Protein AF-A0A8K0I0Q0-F1 (afdb_monomer_lite)

pLDDT: mean 89.2, std 11.68, range [36.59, 98.56]

InterPro domains:
  IPR045114 Csn12 family [PTHR12732] (10-165)

Foldseek 3Di:
DDDPQDLVNLLVLLVVLLCQCLVCVVVLALPSNQVSQQLPPPPPSLLVNLSSCVVVVVSLCVQCVDPSNVLLSQQVVLSSQLNNCVNVLVLLSNLVSLLSNLVSVLVVVLVPLDCSNVSNNVSSLVNQQVSLVSNLVVCVVVVHDNCSNVVSVVSVVSVVVSVVVSVVVVVVVVVVVVVVVVD

Sequence (183 aa):
MALPLSTAEAHRRITEYLARFSDAVSSQDGSALKPLLAVSSNSPYLLSIADTLDVFQDSSRLVNQTDKYSRLGEILIPHFRCLQSFQIERFVDACIAFEKAANAFLLEFRKWETGWAMEAMHTVALEIRVLAERADGELALSGKNLEKLLGAGSFLMKVFGALASIHLVKEFQKEHHRIMASC

Secondary structure (DSSP, 8-state):
-PPPPPHHHHHHHHHHHHHHHHHHHHTT-HHHHHHHH-GGG--HHHHHHHHHHHH-TTHHHHHHHSHHHHTTHHHHHHHHHHHHHHHTT-HHHHHHHHHHHHHHHHHHHHH--SGGGHHHHHHHHHHHHHHHHHHHHHHHHTT----HHHHHHHHHHHHHHHHHHHHHHHHHHHHHHHHHH--

Structure (mmCIF, N/CA/C/O backbone):
data_AF-A0A8K0I0Q0-F1
#
_entry.id   AF-A0A8K0I0Q0-F1
#
loop_
_atom_site.group_PDB
_atom_site.id
_atom_site.type_symbol
_atom_site.label_atom_id
_atom_site.label_alt_id
_atom_site.label_comp_id
_atom_site.label_asym_id
_atom_site.label_entity_id
_atom_site.label_seq_id
_atom_site.pdbx_PDB_ins_code
_atom_site.Cartn_x
_atom_site.Cartn_y
_atom_site.Cartn_z
_atom_site.occupancy
_atom_site.B_iso_or_equiv
_atom_site.auth_seq_id
_atom_site.auth_comp_id
_atom_site.auth_asym_id
_atom_site.auth_atom_id
_atom_site.pdbx_PDB_model_num
ATOM 1 N N . MET A 1 1 ? -15.635 -22.060 13.902 1.00 36.59 1 MET A N 1
ATOM 2 C CA . MET A 1 1 ? -14.344 -21.876 14.599 1.00 36.59 1 MET A CA 1
ATOM 3 C C . MET A 1 1 ? -13.241 -21.982 13.564 1.00 36.59 1 MET A C 1
ATOM 5 O O . MET A 1 1 ? -13.047 -23.067 13.034 1.00 36.59 1 MET A O 1
ATOM 9 N N . ALA A 1 2 ? -12.591 -20.873 13.214 1.00 48.66 2 ALA A N 1
ATOM 10 C CA . ALA A 1 2 ? -11.360 -20.924 12.431 1.00 48.66 2 ALA A CA 1
ATOM 11 C C . ALA A 1 2 ? -10.223 -21.370 13.363 1.00 48.66 2 ALA A C 1
ATOM 13 O O . ALA A 1 2 ? -10.148 -20.903 14.499 1.00 48.66 2 ALA A O 1
ATOM 14 N N . LEU A 1 3 ? -9.389 -22.308 12.917 1.00 56.47 3 LEU A N 1
ATOM 15 C CA . LEU A 1 3 ? -8.186 -22.691 13.656 1.00 56.47 3 LEU A CA 1
ATOM 16 C C . LEU A 1 3 ? -7.258 -21.467 13.751 1.00 56.47 3 LEU A C 1
ATOM 18 O O . LEU A 1 3 ? -7.123 -20.758 12.750 1.00 56.47 3 LEU A O 1
ATOM 22 N N . PRO A 1 4 ? -6.629 -21.201 14.911 1.00 63.31 4 PRO A N 1
ATOM 23 C CA . PRO A 1 4 ? -5.675 -20.106 15.029 1.00 63.31 4 PRO A CA 1
ATOM 24 C C . PRO A 1 4 ? -4.551 -20.303 14.007 1.00 63.31 4 PRO A C 1
ATOM 26 O O . PRO A 1 4 ? -3.982 -21.393 13.897 1.00 63.31 4 PRO A O 1
ATOM 29 N N . LEU A 1 5 ? -4.266 -19.257 13.226 1.00 73.94 5 LEU A N 1
ATOM 30 C CA . LEU A 1 5 ? -3.175 -19.269 12.258 1.00 73.94 5 LEU A CA 1
ATOM 31 C C . LEU A 1 5 ? -1.870 -19.556 13.008 1.00 73.94 5 LEU A C 1
ATOM 33 O O . LEU A 1 5 ? -1.543 -18.863 13.971 1.00 73.94 5 LEU A O 1
ATOM 37 N N . SER A 1 6 ? -1.122 -20.577 12.593 1.00 83.12 6 SER A N 1
ATOM 38 C CA . SER A 1 6 ? 0.176 -20.838 13.210 1.00 83.12 6 SER A CA 1
ATOM 39 C C . SER A 1 6 ? 1.157 -19.723 12.843 1.00 83.12 6 SER A C 1
ATOM 41 O O . SER A 1 6 ? 1.125 -19.194 11.730 1.00 83.12 6 SER A O 1
ATOM 43 N N . THR A 1 7 ? 2.084 -19.394 13.744 1.00 82.25 7 THR A N 1
ATOM 44 C CA . THR A 1 7 ? 3.151 -18.413 13.479 1.00 82.25 7 THR A CA 1
ATOM 45 C C . THR A 1 7 ? 3.953 -18.755 12.217 1.00 82.25 7 THR A C 1
ATOM 47 O O . THR A 1 7 ? 4.380 -17.859 11.494 1.00 82.25 7 THR A O 1
ATOM 50 N N . ALA A 1 8 ? 4.127 -20.048 11.915 1.00 86.44 8 ALA A N 1
ATOM 51 C CA . ALA A 1 8 ? 4.812 -20.511 10.709 1.00 86.44 8 ALA A CA 1
ATOM 52 C C . ALA A 1 8 ? 4.020 -20.200 9.427 1.00 86.44 8 ALA A C 1
ATOM 54 O O . ALA A 1 8 ? 4.593 -19.720 8.451 1.00 86.44 8 ALA A O 1
ATOM 55 N N . GLU A 1 9 ? 2.703 -20.422 9.434 1.00 89.25 9 GLU A N 1
ATOM 56 C CA . GLU A 1 9 ? 1.838 -20.067 8.305 1.00 89.25 9 GLU A CA 1
ATOM 57 C C . GLU A 1 9 ? 1.754 -18.546 8.132 1.00 89.25 9 GLU A C 1
ATOM 59 O O . GLU A 1 9 ? 1.778 -18.045 7.008 1.00 89.25 9 GLU A O 1
ATOM 64 N N . ALA A 1 10 ? 1.738 -17.807 9.244 1.00 89.69 10 ALA A N 1
ATOM 65 C CA . ALA A 1 10 ? 1.747 -16.353 9.227 1.00 89.69 10 ALA A CA 1
ATOM 66 C C . ALA A 1 10 ? 3.025 -15.798 8.579 1.00 89.69 10 ALA A C 1
ATOM 68 O O . ALA A 1 10 ? 2.973 -15.007 7.634 1.00 89.69 10 ALA A O 1
ATOM 69 N N . HIS A 1 11 ? 4.178 -16.295 9.029 1.00 89.88 11 HIS A N 1
ATOM 70 C CA . HIS A 1 11 ? 5.471 -15.990 8.433 1.00 89.88 11 HIS A CA 1
ATOM 71 C C . HIS A 1 11 ? 5.484 -16.309 6.932 1.00 89.88 11 HIS A C 1
ATOM 73 O O . HIS A 1 11 ? 5.876 -15.466 6.127 1.00 89.88 11 HIS A O 1
ATOM 79 N N . ARG A 1 12 ? 5.014 -17.502 6.535 1.00 91.94 12 ARG A N 1
ATOM 80 C CA . ARG A 1 12 ? 4.977 -17.933 5.129 1.00 91.94 12 ARG A CA 1
ATOM 81 C C . ARG A 1 12 ? 4.187 -16.959 4.255 1.00 91.94 12 ARG A C 1
ATOM 83 O O . ARG A 1 12 ? 4.672 -16.583 3.192 1.00 91.94 12 ARG A O 1
ATOM 90 N N . ARG A 1 13 ? 3.001 -16.530 4.696 1.00 93.31 13 ARG A N 1
ATOM 91 C CA . ARG A 1 13 ? 2.136 -15.607 3.939 1.00 93.31 13 ARG A CA 1
ATOM 92 C C . ARG A 1 13 ? 2.740 -14.217 3.791 1.00 93.31 13 ARG A C 1
ATOM 94 O O . ARG A 1 13 ? 2.690 -13.655 2.700 1.00 93.31 13 ARG A O 1
ATOM 101 N N . ILE A 1 14 ? 3.331 -13.679 4.860 1.00 93.31 14 ILE A N 1
ATOM 102 C CA . ILE A 1 14 ? 4.023 -12.385 4.801 1.00 93.31 14 ILE A CA 1
ATOM 103 C C . ILE A 1 14 ? 5.203 -12.481 3.832 1.00 93.31 14 ILE A C 1
ATOM 105 O O . ILE A 1 14 ? 5.334 -11.643 2.945 1.00 93.31 14 ILE A O 1
ATOM 109 N N . THR A 1 15 ? 6.019 -13.531 3.931 1.00 92.62 15 THR A N 1
ATOM 110 C CA . THR A 1 15 ? 7.147 -13.753 3.015 1.00 92.62 15 THR A CA 1
ATOM 111 C C . THR A 1 15 ? 6.687 -13.918 1.564 1.00 92.62 15 THR A C 1
ATOM 113 O O . THR A 1 15 ? 7.322 -13.381 0.660 1.00 92.62 15 THR A O 1
ATOM 116 N N . GLU A 1 16 ? 5.560 -14.591 1.323 1.00 95.00 16 GLU A N 1
ATOM 117 C CA . GLU A 1 16 ? 4.962 -14.712 -0.010 1.00 95.00 16 GLU A CA 1
ATOM 118 C C . GLU A 1 16 ? 4.506 -13.351 -0.563 1.00 95.00 16 GLU A C 1
ATOM 120 O O . GLU A 1 16 ? 4.757 -13.048 -1.729 1.00 95.00 16 GLU A O 1
ATOM 125 N N . TYR A 1 17 ? 3.896 -12.500 0.267 1.00 96.50 17 TYR A N 1
ATOM 126 C CA . TYR A 1 17 ? 3.562 -11.126 -0.116 1.00 96.50 17 TYR A CA 1
ATOM 127 C C . TYR A 1 17 ? 4.814 -10.322 -0.489 1.00 96.50 17 TYR A C 1
ATOM 129 O O . TYR A 1 17 ? 4.846 -9.677 -1.538 1.00 96.50 17 TYR A O 1
ATOM 137 N N . LEU A 1 18 ? 5.857 -10.381 0.347 1.00 95.44 18 LEU A N 1
ATOM 138 C CA . LEU A 1 18 ? 7.121 -9.677 0.112 1.00 95.44 18 LEU A CA 1
ATOM 139 C C . LEU A 1 18 ? 7.783 -10.133 -1.194 1.00 95.44 18 LEU A C 1
ATOM 141 O O . LEU A 1 18 ? 8.253 -9.298 -1.970 1.00 95.44 18 LEU A O 1
ATOM 145 N N . ALA A 1 19 ? 7.765 -11.441 -1.462 1.00 95.25 19 ALA A N 1
ATOM 146 C CA . ALA A 1 19 ? 8.264 -12.010 -2.706 1.00 95.25 19 ALA A CA 1
ATOM 147 C C . ALA A 1 19 ? 7.492 -11.462 -3.912 1.00 95.25 19 ALA A C 1
ATOM 149 O O . ALA A 1 19 ? 8.115 -10.892 -4.800 1.00 95.25 19 ALA A O 1
ATOM 150 N N . ARG A 1 20 ? 6.151 -11.519 -3.900 1.00 96.50 20 ARG A N 1
ATOM 151 C CA . ARG A 1 20 ? 5.308 -10.996 -4.992 1.00 96.50 20 ARG A CA 1
ATOM 152 C C . ARG A 1 20 ? 5.540 -9.511 -5.251 1.00 96.50 20 ARG A C 1
ATOM 154 O O . ARG A 1 20 ? 5.666 -9.104 -6.402 1.00 96.50 20 ARG A O 1
ATOM 161 N N . PHE A 1 21 ? 5.616 -8.706 -4.192 1.00 96.88 21 PHE A N 1
ATOM 162 C CA . PHE A 1 21 ? 5.864 -7.272 -4.317 1.00 96.88 21 PHE A CA 1
ATOM 163 C C . PHE A 1 21 ? 7.229 -7.009 -4.950 1.00 96.88 21 PHE A C 1
ATOM 165 O O . PHE A 1 21 ? 7.347 -6.236 -5.900 1.00 96.88 21 PHE A O 1
ATOM 172 N N . SER A 1 22 ? 8.268 -7.676 -4.450 1.00 95.19 22 SER A N 1
ATOM 173 C CA . SER A 1 22 ? 9.607 -7.498 -4.989 1.00 95.19 22 SER A CA 1
ATOM 174 C C . SER A 1 22 ? 9.749 -8.048 -6.405 1.00 95.19 22 SER A C 1
ATOM 176 O O . SER A 1 22 ? 10.472 -7.443 -7.188 1.00 95.19 22 SER A O 1
ATOM 178 N N . ASP A 1 23 ? 9.093 -9.156 -6.743 1.00 95.81 23 ASP A N 1
ATOM 179 C CA . ASP A 1 23 ? 9.132 -9.734 -8.086 1.00 95.81 23 ASP A CA 1
ATOM 180 C C . ASP A 1 23 ? 8.448 -8.802 -9.088 1.00 95.81 23 ASP A C 1
ATOM 182 O O . ASP A 1 23 ? 9.007 -8.558 -10.154 1.00 95.81 23 ASP A O 1
ATOM 186 N N . ALA A 1 24 ? 7.313 -8.194 -8.726 1.00 96.38 24 ALA A N 1
ATOM 187 C CA . ALA A 1 24 ? 6.652 -7.182 -9.550 1.00 96.38 24 ALA A CA 1
ATOM 188 C C . ALA A 1 24 ? 7.546 -5.948 -9.778 1.00 96.38 24 ALA A C 1
ATOM 190 O O . ALA A 1 24 ? 7.642 -5.451 -10.897 1.00 96.38 24 ALA A O 1
ATOM 191 N N . VAL A 1 25 ? 8.274 -5.485 -8.753 1.00 94.31 25 VAL A N 1
ATOM 192 C CA . VAL A 1 25 ? 9.238 -4.378 -8.903 1.00 94.31 25 VAL A CA 1
ATOM 193 C C . VAL A 1 25 ? 10.431 -4.780 -9.778 1.00 94.31 25 VAL A C 1
ATOM 195 O O . VAL A 1 25 ? 10.813 -4.035 -10.676 1.00 94.31 25 VAL A O 1
ATOM 198 N N . SER A 1 26 ? 11.023 -5.956 -9.549 1.00 93.44 26 SER A N 1
ATOM 199 C CA . SER A 1 26 ? 12.186 -6.431 -10.312 1.00 93.44 26 SER A CA 1
ATOM 200 C C . SER A 1 26 ? 11.859 -6.734 -11.775 1.00 93.44 26 SER A C 1
ATOM 202 O O . SER A 1 26 ? 12.701 -6.507 -12.639 1.00 93.44 26 SER A O 1
ATOM 204 N N . SER A 1 27 ? 10.647 -7.215 -12.056 1.00 95.25 27 SER A N 1
ATOM 205 C CA . SER A 1 27 ? 10.149 -7.465 -13.416 1.00 95.25 27 SER A CA 1
ATOM 206 C C . SER A 1 27 ? 9.538 -6.233 -14.085 1.00 95.25 27 SER A C 1
ATOM 208 O O . SER A 1 27 ? 9.154 -6.314 -15.248 1.00 95.25 27 SER A O 1
ATOM 210 N N . GLN A 1 28 ? 9.477 -5.095 -13.382 1.00 95.19 28 GLN A N 1
ATOM 211 C CA . GLN A 1 28 ? 8.823 -3.872 -13.851 1.00 95.19 28 GLN A CA 1
ATOM 212 C C . GLN A 1 28 ? 7.354 -4.096 -14.257 1.00 95.19 28 GLN A C 1
ATOM 214 O O . GLN A 1 28 ? 6.843 -3.475 -15.188 1.00 95.19 28 GLN A O 1
ATOM 219 N N . ASP A 1 29 ? 6.649 -4.969 -13.538 1.00 95.94 29 ASP A N 1
ATOM 220 C CA . ASP A 1 29 ? 5.247 -5.285 -13.790 1.00 95.94 29 ASP A CA 1
ATOM 221 C C . ASP A 1 29 ? 4.329 -4.428 -12.905 1.00 95.94 29 ASP A C 1
ATOM 223 O O . ASP A 1 29 ? 3.978 -4.771 -11.770 1.00 95.94 29 ASP A O 1
ATOM 227 N N . GLY A 1 30 ? 3.919 -3.278 -13.444 1.00 94.88 30 GLY A N 1
ATOM 228 C CA . GLY A 1 30 ? 2.986 -2.375 -12.771 1.00 94.88 30 GLY A CA 1
ATOM 229 C C . GLY A 1 30 ? 1.605 -2.994 -12.536 1.00 94.88 30 GLY A C 1
ATOM 230 O O . GLY A 1 30 ? 0.943 -2.641 -11.556 1.00 94.88 30 GLY A O 1
ATOM 231 N N . SER A 1 31 ? 1.191 -3.936 -13.388 1.00 95.44 31 SER A N 1
ATOM 232 C CA . SER A 1 31 ? -0.114 -4.595 -13.307 1.00 95.44 31 SER A CA 1
ATOM 233 C C . SER A 1 31 ? -0.165 -5.603 -12.158 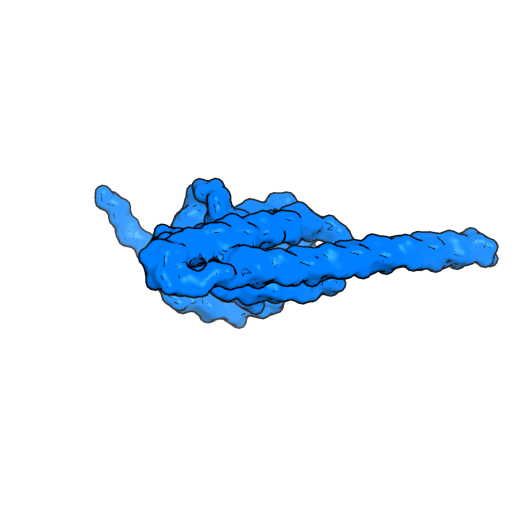1.00 95.44 31 SER A C 1
ATOM 235 O O . SER A 1 31 ? -1.158 -5.653 -11.431 1.00 95.44 31 SER A O 1
ATOM 237 N N . ALA A 1 32 ? 0.934 -6.329 -11.922 1.00 97.25 32 ALA A N 1
ATOM 238 C CA . ALA A 1 32 ? 1.095 -7.223 -10.779 1.00 97.25 32 ALA A CA 1
ATOM 239 C C . ALA A 1 32 ? 1.291 -6.458 -9.459 1.00 97.25 32 ALA A C 1
ATOM 241 O O . ALA A 1 32 ? 0.832 -6.907 -8.407 1.00 97.25 32 ALA A O 1
ATOM 242 N N . LEU A 1 33 ? 1.932 -5.284 -9.504 1.00 97.38 33 LEU A N 1
ATOM 243 C CA . LEU A 1 33 ? 2.185 -4.459 -8.320 1.00 97.38 33 LEU A CA 1
ATOM 244 C C . LEU A 1 33 ? 0.926 -3.738 -7.814 1.00 97.38 33 LEU A C 1
ATOM 246 O O . LEU A 1 33 ? 0.682 -3.663 -6.609 1.00 97.38 33 LEU A O 1
ATOM 250 N N . LYS A 1 34 ? 0.103 -3.231 -8.736 1.00 97.19 34 LYS A N 1
ATOM 251 C CA . LYS A 1 34 ?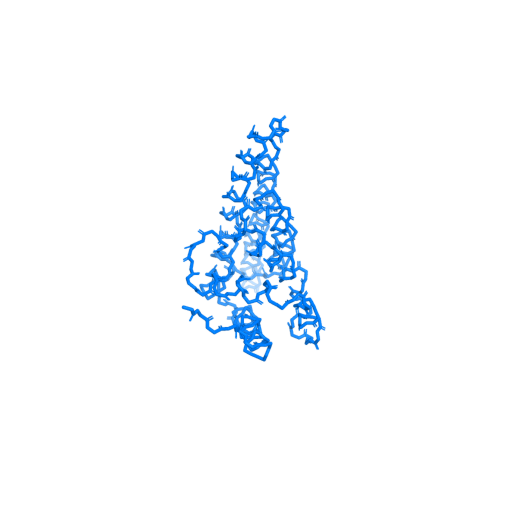 -1.153 -2.520 -8.461 1.00 97.19 34 LYS A CA 1
ATOM 252 C C . LYS A 1 34 ? -2.053 -3.190 -7.405 1.00 97.19 34 LYS A C 1
ATOM 254 O O . LYS A 1 34 ? -2.379 -2.523 -6.423 1.00 97.19 34 LYS A O 1
ATOM 259 N N . PRO A 1 35 ? -2.468 -4.465 -7.536 1.00 97.56 35 PRO A N 1
ATOM 260 C CA . PRO A 1 35 ? -3.384 -5.087 -6.581 1.00 97.56 35 PRO A CA 1
ATOM 261 C C . PRO A 1 35 ? -2.779 -5.282 -5.185 1.00 97.56 35 PRO A C 1
ATOM 263 O O . PRO A 1 35 ? -3.532 -5.454 -4.234 1.00 97.56 35 PRO A O 1
ATOM 266 N N . LEU A 1 36 ? -1.450 -5.239 -5.034 1.00 98.06 36 LEU A N 1
ATOM 267 C CA . LEU A 1 36 ? -0.781 -5.332 -3.730 1.00 98.06 36 LEU A CA 1
ATOM 268 C C . LEU A 1 36 ? -0.866 -4.011 -2.945 1.00 98.06 36 LEU A C 1
ATOM 270 O O . LEU A 1 36 ? -0.858 -4.009 -1.716 1.00 98.06 36 LEU A O 1
ATOM 274 N N . LEU A 1 37 ? -0.978 -2.884 -3.652 1.00 98.00 37 LEU A N 1
ATOM 275 C CA . LEU A 1 37 ? -1.065 -1.543 -3.067 1.00 98.00 37 LEU A CA 1
ATOM 276 C C . LEU A 1 37 ? -2.504 -1.123 -2.727 1.00 98.00 37 LEU A C 1
ATOM 278 O O . LEU A 1 37 ? -2.690 -0.156 -1.996 1.00 98.00 37 LEU A O 1
ATOM 282 N N . ALA A 1 38 ? -3.509 -1.837 -3.241 1.00 97.56 38 ALA A N 1
ATOM 283 C CA . ALA A 1 38 ? -4.917 -1.454 -3.177 1.00 97.56 38 ALA A CA 1
ATOM 284 C C . ALA A 1 38 ? -5.584 -1.797 -1.825 1.00 97.56 38 ALA A C 1
ATOM 286 O O . ALA A 1 38 ? -6.402 -2.718 -1.741 1.00 97.56 38 ALA A O 1
ATOM 287 N N . VAL A 1 39 ? -5.214 -1.078 -0.759 1.00 97.38 39 VAL A N 1
ATOM 288 C CA . VAL A 1 39 ? -5.676 -1.294 0.630 1.00 97.38 39 VAL A CA 1
ATOM 289 C C . VAL A 1 39 ? -7.202 -1.399 0.738 1.00 97.38 39 VAL A C 1
ATOM 291 O O . VAL A 1 39 ? -7.711 -2.309 1.389 1.00 97.38 39 VAL A O 1
ATOM 294 N N . SER A 1 40 ? -7.943 -0.518 0.065 1.00 96.44 40 SER A N 1
ATOM 295 C CA . SER A 1 40 ? -9.407 -0.443 0.148 1.00 96.44 40 SER A CA 1
ATOM 296 C C . SER A 1 40 ? -10.161 -1.370 -0.820 1.00 96.44 40 SER A C 1
ATOM 298 O O . SER A 1 40 ? -11.389 -1.316 -0.901 1.00 96.44 40 SER A O 1
ATOM 300 N N . SER A 1 41 ? -9.457 -2.255 -1.536 1.00 93.19 41 SER A N 1
ATOM 301 C CA . SER A 1 41 ? -10.029 -3.111 -2.592 1.00 93.19 41 SER A CA 1
ATOM 302 C C . SER A 1 41 ? -10.946 -4.244 -2.117 1.00 93.19 41 SER A C 1
ATOM 304 O O . SER A 1 41 ? -11.562 -4.904 -2.953 1.00 93.19 41 SER A O 1
ATOM 306 N N . ASN A 1 42 ? -11.021 -4.520 -0.809 1.00 90.75 42 ASN A N 1
ATOM 307 C CA . ASN A 1 42 ? -11.666 -5.719 -0.246 1.00 90.75 42 ASN A CA 1
ATOM 308 C C . ASN A 1 42 ? -11.133 -7.043 -0.835 1.00 90.75 42 ASN A C 1
ATOM 310 O O . ASN A 1 42 ? -11.831 -8.058 -0.845 1.00 90.75 42 ASN A O 1
ATOM 314 N N . SER A 1 43 ? -9.895 -7.049 -1.340 1.00 94.62 43 SER A N 1
ATOM 315 C CA . SER A 1 43 ? -9.248 -8.252 -1.861 1.00 94.62 43 SER A CA 1
ATOM 316 C C . SER A 1 43 ? -9.124 -9.316 -0.760 1.00 94.62 43 SER A C 1
ATOM 318 O O . SER A 1 43 ? -8.483 -9.042 0.260 1.00 94.62 43 SER A O 1
ATOM 320 N N . PRO A 1 44 ? -9.634 -10.551 -0.959 1.00 94.81 44 PRO A N 1
ATOM 321 C CA . PRO A 1 44 ? -9.485 -11.631 0.021 1.00 94.81 44 PRO A CA 1
ATOM 322 C C . PRO A 1 44 ? -8.022 -11.913 0.375 1.00 94.81 44 PRO A C 1
ATOM 324 O O . PRO A 1 44 ? -7.710 -12.295 1.500 1.00 94.81 44 PRO A O 1
ATOM 327 N N . TYR A 1 45 ? -7.115 -11.691 -0.581 1.00 95.94 45 TYR A N 1
ATOM 328 C CA . TYR A 1 45 ? -5.683 -11.835 -0.358 1.00 95.94 45 TYR A CA 1
ATOM 329 C C . TYR A 1 45 ? -5.158 -10.787 0.628 1.00 95.94 45 TYR A C 1
ATOM 331 O O . TYR A 1 45 ? -4.514 -11.155 1.604 1.00 95.94 45 TYR A O 1
ATOM 339 N N . LEU A 1 46 ? -5.467 -9.501 0.428 1.00 95.81 46 LEU A N 1
ATOM 340 C CA . LEU A 1 46 ? -5.003 -8.439 1.330 1.00 95.81 46 LEU A CA 1
ATOM 341 C C . LEU A 1 46 ? -5.650 -8.523 2.713 1.00 95.81 46 LEU A C 1
ATOM 343 O O . LEU A 1 46 ? -4.957 -8.309 3.703 1.00 95.81 46 LEU A O 1
ATOM 347 N N . LEU A 1 47 ? -6.929 -8.903 2.790 1.00 94.00 47 LEU A N 1
ATOM 348 C CA . LEU A 1 47 ? -7.603 -9.173 4.064 1.00 94.00 47 LEU A CA 1
ATOM 349 C C . LEU A 1 47 ? -6.893 -10.296 4.827 1.00 94.00 47 LEU A C 1
ATOM 351 O O . LEU A 1 47 ? -6.530 -10.123 5.985 1.00 94.00 47 LEU A O 1
ATOM 355 N N . SER A 1 48 ? -6.569 -11.397 4.139 1.00 94.31 48 SER A N 1
ATOM 356 C CA . SER A 1 48 ? -5.795 -12.485 4.739 1.00 94.31 48 SER A CA 1
ATOM 357 C C . SER A 1 48 ? -4.395 -12.050 5.187 1.00 94.31 48 SER A C 1
ATOM 359 O O . SER A 1 48 ? -3.852 -12.664 6.108 1.00 94.31 48 SER A O 1
ATOM 361 N N . ILE A 1 49 ? -3.763 -11.082 4.521 1.00 95.31 49 ILE A N 1
ATOM 362 C CA . ILE A 1 49 ? -2.466 -10.542 4.950 1.00 95.31 49 ILE A CA 1
ATOM 363 C C . ILE A 1 49 ? -2.640 -9.666 6.191 1.00 95.31 49 ILE A C 1
ATOM 365 O O . ILE A 1 49 ? -1.859 -9.812 7.126 1.00 95.31 49 ILE A O 1
ATOM 369 N N . ALA A 1 50 ? -3.668 -8.819 6.239 1.00 93.50 50 ALA A N 1
ATOM 370 C CA . ALA A 1 50 ? -3.976 -7.993 7.404 1.00 93.50 50 ALA A CA 1
ATOM 371 C 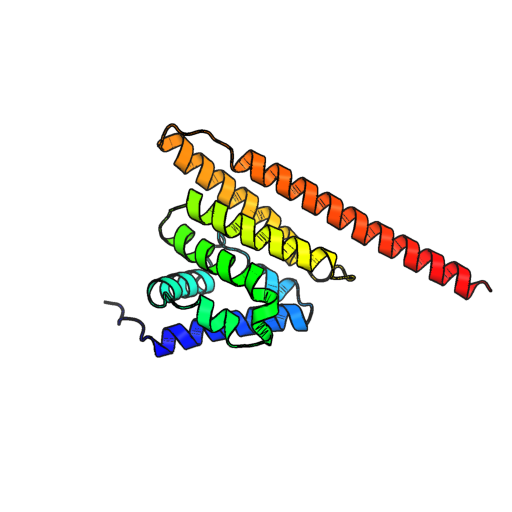C . ALA A 1 50 ? -4.246 -8.858 8.654 1.00 93.50 50 ALA A C 1
ATOM 373 O O . ALA A 1 50 ? -3.568 -8.669 9.665 1.00 93.50 50 ALA A O 1
ATOM 374 N N . ASP A 1 51 ? -5.075 -9.908 8.523 1.00 90.81 51 ASP A N 1
ATOM 375 C CA . ASP A 1 51 ? -5.310 -10.915 9.576 1.00 90.81 51 ASP A CA 1
ATOM 376 C C . ASP A 1 51 ? -3.996 -11.526 10.079 1.00 90.81 51 ASP A C 1
ATOM 378 O O . ASP A 1 51 ? -3.777 -11.751 11.268 1.00 90.81 51 ASP A O 1
ATOM 382 N N . THR A 1 52 ? -3.096 -11.820 9.142 1.00 92.56 52 THR A N 1
ATOM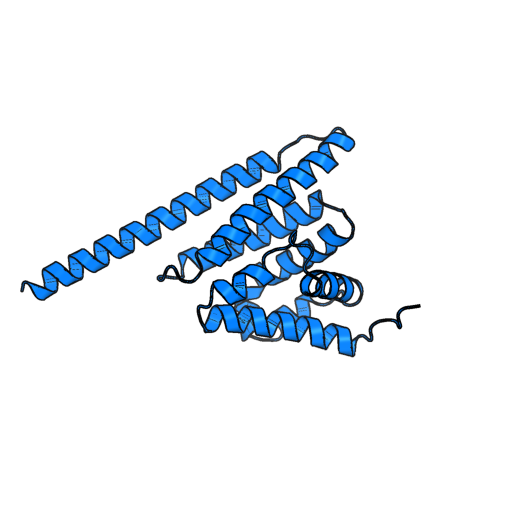 383 C CA . THR A 1 52 ? -1.812 -12.444 9.446 1.00 92.56 52 THR A CA 1
ATOM 384 C C . THR A 1 52 ? -0.878 -11.490 10.190 1.00 92.56 52 THR A C 1
ATOM 386 O O . THR A 1 52 ? -0.164 -11.907 11.103 1.00 92.56 52 THR A O 1
ATOM 389 N N . LEU A 1 53 ? -0.870 -10.216 9.801 1.00 91.06 53 LEU A N 1
ATOM 390 C CA . LEU A 1 53 ? -0.055 -9.179 10.424 1.00 91.06 53 LEU A CA 1
ATOM 391 C C . LEU A 1 53 ? -0.498 -8.903 11.866 1.00 91.06 53 LEU A C 1
ATOM 393 O O . LEU A 1 53 ? 0.349 -8.594 12.699 1.00 91.06 53 LEU A O 1
ATOM 397 N N . ASP A 1 54 ? -1.789 -9.036 12.181 1.00 86.00 54 ASP A N 1
ATOM 398 C CA . ASP A 1 54 ? -2.298 -8.907 13.554 1.00 86.00 54 ASP A CA 1
ATOM 399 C C . ASP A 1 54 ? -1.712 -9.981 14.492 1.00 86.00 54 ASP A C 1
ATOM 401 O O . ASP A 1 54 ? -1.257 -9.686 15.600 1.00 86.00 54 ASP A O 1
ATOM 405 N N . VAL A 1 55 ? -1.599 -11.220 13.998 1.00 84.62 55 VAL A N 1
ATOM 406 C CA . VAL A 1 55 ? -0.972 -12.337 14.728 1.00 84.62 55 VAL A CA 1
ATOM 407 C C . VAL A 1 55 ? 0.558 -12.213 14.764 1.00 84.62 55 VAL A C 1
ATOM 409 O O . VAL A 1 55 ? 1.199 -12.609 15.740 1.00 84.62 55 VAL A O 1
ATOM 412 N N . PHE A 1 56 ? 1.169 -11.672 13.707 1.00 81.00 56 PHE A N 1
ATOM 413 C CA . PHE A 1 56 ? 2.621 -11.584 13.540 1.00 81.00 56 PHE A CA 1
ATOM 414 C C . PHE A 1 56 ? 3.130 -10.137 13.659 1.00 81.00 56 PHE A C 1
ATOM 416 O O . PHE A 1 56 ? 3.433 -9.468 12.669 1.00 81.00 56 PHE A O 1
ATOM 423 N N . GLN A 1 57 ? 3.289 -9.663 14.898 1.00 74.88 57 GLN A N 1
ATOM 424 C CA . GLN A 1 57 ? 3.669 -8.270 15.192 1.00 74.88 57 GLN A CA 1
ATOM 425 C C . GLN A 1 57 ? 5.112 -7.889 14.791 1.00 74.88 57 GLN A C 1
ATOM 427 O O . GLN A 1 57 ? 5.429 -6.706 14.681 1.00 74.88 57 GLN A O 1
ATOM 432 N N . ASP A 1 58 ? 5.983 -8.868 14.524 1.00 79.31 58 ASP A N 1
ATOM 433 C CA . ASP A 1 58 ? 7.411 -8.675 14.204 1.00 79.31 58 ASP A CA 1
ATOM 434 C C . ASP A 1 58 ? 7.694 -8.626 12.683 1.00 79.31 58 ASP A C 1
ATOM 436 O O . ASP A 1 58 ? 8.800 -8.907 12.215 1.00 79.31 58 ASP A O 1
ATOM 440 N N . SER A 1 59 ? 6.693 -8.271 11.871 1.00 80.38 59 SER A N 1
ATOM 441 C CA . SER A 1 59 ? 6.784 -8.243 10.400 1.00 80.38 59 SER A CA 1
ATOM 442 C C . SER A 1 59 ? 7.871 -7.300 9.868 1.00 80.38 59 SER A C 1
ATOM 444 O O . SER A 1 59 ? 8.489 -7.589 8.843 1.00 80.38 59 SER A O 1
ATOM 446 N N . SER A 1 60 ? 8.191 -6.229 10.599 1.00 83.38 60 SER A N 1
ATOM 447 C CA . SER A 1 60 ? 9.306 -5.325 10.283 1.00 83.38 60 SER A CA 1
ATOM 448 C C . SER A 1 60 ? 10.662 -6.036 10.277 1.00 83.38 60 SER A C 1
ATOM 450 O O . SER A 1 60 ? 11.516 -5.716 9.449 1.00 83.38 60 SER A O 1
ATOM 452 N N . ARG A 1 61 ? 10.862 -7.047 11.137 1.00 85.00 61 ARG A N 1
ATOM 453 C CA . ARG A 1 61 ? 12.085 -7.861 11.125 1.00 85.00 61 ARG A CA 1
ATOM 454 C C . ARG A 1 61 ? 12.205 -8.645 9.825 1.00 85.00 61 ARG A C 1
ATOM 456 O O . ARG A 1 61 ? 13.290 -8.677 9.260 1.00 85.00 61 ARG A O 1
ATOM 463 N N . LEU A 1 62 ? 11.110 -9.218 9.323 1.00 83.44 62 LEU A N 1
ATOM 464 C CA . LEU A 1 62 ? 11.115 -9.981 8.067 1.00 83.44 62 LEU A CA 1
ATOM 465 C C . LEU A 1 62 ? 11.461 -9.106 6.862 1.00 83.44 62 LEU A C 1
ATOM 467 O O . LEU A 1 62 ? 12.234 -9.516 5.999 1.00 83.44 62 LEU A O 1
ATOM 471 N N . VAL A 1 63 ? 10.933 -7.881 6.836 1.00 85.25 63 VAL A N 1
ATOM 472 C CA . VAL A 1 63 ? 11.253 -6.899 5.793 1.00 85.25 63 VAL A CA 1
ATOM 473 C C . VAL A 1 63 ? 12.738 -6.526 5.823 1.00 85.25 63 VAL A C 1
ATOM 475 O O . VAL A 1 63 ? 13.369 -6.415 4.777 1.00 85.25 63 VAL A O 1
ATOM 478 N N . ASN A 1 64 ? 13.322 -6.387 7.012 1.00 85.44 64 ASN A N 1
ATOM 479 C CA . ASN A 1 64 ? 14.717 -5.968 7.166 1.00 85.44 64 ASN A CA 1
ATOM 480 C C . ASN A 1 64 ? 15.733 -7.114 7.034 1.00 85.44 64 ASN A C 1
ATOM 482 O O . ASN A 1 64 ? 16.907 -6.858 6.791 1.00 85.44 64 ASN A O 1
ATOM 486 N N . GLN A 1 65 ? 15.312 -8.369 7.204 1.00 79.31 65 GLN A N 1
ATOM 487 C CA . GLN A 1 65 ? 16.198 -9.541 7.195 1.00 79.31 65 GLN A CA 1
ATOM 488 C C . GLN A 1 65 ? 16.746 -9.900 5.813 1.00 79.31 65 GLN A C 1
ATOM 490 O O . GLN A 1 65 ? 17.775 -10.563 5.724 1.00 79.31 65 GLN A O 1
ATOM 495 N N . THR A 1 66 ? 16.057 -9.506 4.742 1.00 73.94 66 THR A N 1
ATOM 496 C CA . THR A 1 66 ? 16.465 -9.842 3.376 1.00 73.94 66 THR A CA 1
ATOM 497 C C . THR A 1 66 ? 16.837 -8.569 2.632 1.00 73.94 66 THR A C 1
ATOM 499 O O . THR A 1 66 ? 15.995 -7.688 2.473 1.00 73.94 66 THR A O 1
ATOM 502 N N . ASP A 1 67 ? 18.056 -8.496 2.089 1.00 72.75 67 ASP A N 1
ATOM 503 C CA . ASP A 1 67 ? 18.528 -7.336 1.310 1.00 72.75 67 ASP A CA 1
ATOM 504 C C . ASP A 1 67 ? 17.617 -6.988 0.122 1.00 72.75 67 ASP A C 1
ATOM 506 O O . ASP A 1 67 ? 17.500 -5.831 -0.283 1.00 72.75 67 ASP A O 1
ATOM 510 N N . LYS A 1 68 ? 16.931 -8.000 -0.424 1.00 74.38 68 LYS A N 1
ATOM 511 C CA . LYS A 1 68 ? 15.911 -7.847 -1.469 1.00 74.38 68 LYS A CA 1
ATOM 512 C C . LYS A 1 68 ? 14.764 -6.933 -1.018 1.00 74.38 68 LYS A C 1
ATOM 514 O O . LYS A 1 68 ? 14.287 -6.119 -1.802 1.00 74.38 68 LYS A O 1
ATOM 519 N N . TYR A 1 69 ? 14.338 -7.052 0.238 1.00 75.62 69 TYR A N 1
ATOM 520 C CA . TYR A 1 69 ? 13.196 -6.324 0.793 1.00 75.62 69 TYR A CA 1
ATOM 521 C C . TYR A 1 69 ? 13.606 -5.052 1.532 1.00 75.62 69 TYR A C 1
ATOM 523 O O . TYR A 1 69 ? 12.823 -4.107 1.551 1.00 75.62 69 TYR A O 1
ATOM 531 N N . SER A 1 70 ? 14.827 -4.984 2.075 1.00 75.56 70 SER A N 1
ATOM 532 C CA . SER A 1 70 ? 15.312 -3.822 2.835 1.00 75.56 70 SER A CA 1
ATOM 533 C C . SER A 1 70 ? 15.251 -2.524 2.021 1.00 75.56 70 SER A C 1
ATOM 535 O O . SER A 1 70 ? 14.833 -1.489 2.536 1.00 75.56 70 SER A O 1
ATOM 537 N N . ARG A 1 71 ? 15.536 -2.589 0.712 1.00 80.94 71 ARG A N 1
ATOM 538 C CA . ARG A 1 71 ? 15.405 -1.451 -0.221 1.00 80.94 71 ARG A CA 1
ATOM 539 C C . ARG A 1 71 ? 13.971 -0.943 -0.376 1.00 80.94 71 ARG A C 1
ATOM 541 O O . ARG A 1 71 ? 13.764 0.222 -0.685 1.00 80.94 71 ARG A O 1
ATOM 548 N N . LEU A 1 72 ? 12.994 -1.821 -0.173 1.00 89.88 72 LEU A N 1
ATOM 549 C CA . LEU A 1 72 ? 11.565 -1.522 -0.247 1.00 89.88 72 LEU A CA 1
ATOM 550 C C . LEU A 1 72 ? 10.954 -1.344 1.150 1.00 89.88 72 LEU A C 1
ATOM 552 O O . LEU A 1 72 ? 9.752 -1.110 1.263 1.00 89.88 72 LEU A O 1
ATOM 556 N N . GLY A 1 73 ? 11.755 -1.439 2.215 1.00 92.44 73 GLY A N 1
ATOM 557 C CA . GLY A 1 73 ? 11.276 -1.439 3.594 1.00 92.44 73 GLY A CA 1
ATOM 558 C C . GLY A 1 73 ? 10.582 -0.142 3.993 1.00 92.44 73 GLY A C 1
ATOM 559 O O . GLY A 1 73 ? 9.541 -0.185 4.649 1.00 92.44 73 GLY A O 1
ATOM 560 N N . GLU A 1 74 ? 11.078 0.990 3.490 1.00 94.38 74 GLU A N 1
ATOM 561 C CA . GLU A 1 74 ? 10.465 2.315 3.660 1.00 94.38 74 GLU A CA 1
ATOM 562 C C . GLU A 1 74 ? 9.051 2.406 3.060 1.00 94.38 74 GLU A C 1
ATOM 564 O O . GLU A 1 74 ? 8.252 3.241 3.476 1.00 94.38 74 GLU A O 1
ATOM 569 N N . ILE A 1 75 ? 8.715 1.530 2.107 1.00 96.69 75 ILE A N 1
ATOM 570 C CA . ILE A 1 75 ? 7.371 1.408 1.528 1.00 96.69 75 ILE A CA 1
ATOM 571 C C . ILE A 1 75 ? 6.575 0.343 2.293 1.00 96.69 75 ILE A C 1
ATOM 573 O O . ILE A 1 75 ? 5.456 0.588 2.740 1.00 96.69 75 ILE A O 1
ATOM 577 N N . LEU A 1 76 ? 7.155 -0.848 2.455 1.00 96.06 76 LEU A N 1
ATOM 578 C CA . LEU A 1 76 ? 6.461 -2.051 2.915 1.00 96.06 76 LEU A CA 1
ATOM 579 C C . LEU A 1 76 ? 6.069 -2.001 4.393 1.00 96.06 76 LEU A C 1
ATOM 581 O O . LEU A 1 76 ? 4.958 -2.394 4.738 1.00 96.06 76 LEU A O 1
ATOM 585 N N . ILE A 1 77 ? 6.943 -1.499 5.267 1.00 95.50 77 ILE A N 1
ATOM 586 C CA . ILE A 1 77 ? 6.668 -1.419 6.709 1.00 95.50 77 ILE A CA 1
ATOM 587 C C . ILE A 1 77 ? 5.462 -0.507 6.997 1.00 95.50 77 ILE A C 1
ATOM 589 O O . ILE A 1 77 ? 4.520 -0.957 7.658 1.00 95.50 77 ILE A O 1
ATOM 593 N N . PRO A 1 78 ? 5.430 0.755 6.521 1.00 97.31 78 PRO A N 1
ATOM 594 C CA . PRO A 1 78 ? 4.252 1.595 6.705 1.00 97.31 78 PRO A CA 1
ATOM 595 C C . PRO A 1 78 ? 3.016 1.069 5.961 1.00 97.31 78 PRO A C 1
ATOM 597 O O . PRO A 1 78 ? 1.907 1.231 6.467 1.00 97.31 78 PRO A O 1
ATOM 600 N N . HIS A 1 79 ? 3.177 0.382 4.825 1.00 97.81 79 HIS A N 1
ATOM 601 C CA . HIS A 1 79 ? 2.055 -0.248 4.117 1.00 97.81 79 HIS A CA 1
ATOM 602 C C . HIS A 1 79 ? 1.408 -1.380 4.927 1.00 97.81 79 HIS A C 1
ATOM 604 O O . HIS A 1 79 ? 0.189 -1.430 5.053 1.00 97.81 79 HIS A O 1
ATOM 610 N N . PHE A 1 80 ? 2.202 -2.244 5.563 1.00 96.62 80 PHE A N 1
ATOM 611 C CA . PHE A 1 80 ? 1.686 -3.271 6.476 1.00 96.62 80 PHE A CA 1
ATOM 612 C C . PHE A 1 80 ? 0.942 -2.672 7.664 1.00 96.62 80 PHE A C 1
ATOM 614 O O . PHE A 1 80 ? -0.150 -3.130 7.998 1.00 96.62 80 PHE A O 1
ATOM 621 N N . ARG A 1 81 ? 1.478 -1.598 8.252 1.00 96.31 81 ARG A N 1
ATOM 622 C CA . ARG A 1 81 ? 0.775 -0.877 9.318 1.00 96.31 81 ARG A CA 1
ATOM 623 C C . ARG A 1 81 ? -0.540 -0.267 8.828 1.00 96.31 81 ARG A C 1
ATOM 625 O O . ARG A 1 81 ? -1.510 -0.259 9.577 1.00 96.31 81 ARG A O 1
ATOM 632 N N . CYS A 1 82 ? -0.585 0.216 7.587 1.00 97.94 82 CYS A N 1
ATOM 633 C CA . CYS A 1 82 ? -1.825 0.686 6.979 1.00 97.94 82 CYS A CA 1
ATOM 634 C C . CYS A 1 82 ? -2.863 -0.440 6.877 1.00 97.94 82 CYS A C 1
ATOM 636 O O . CYS A 1 82 ? -3.978 -0.255 7.357 1.00 97.94 82 CYS A O 1
ATOM 638 N N . LEU A 1 83 ? -2.491 -1.605 6.329 1.00 96.94 83 LEU A N 1
ATOM 639 C CA . LEU A 1 83 ? -3.388 -2.763 6.201 1.00 96.94 83 LEU A CA 1
ATOM 640 C C . LEU A 1 83 ? -3.996 -3.172 7.552 1.00 96.94 83 LEU A C 1
ATOM 642 O O . LEU A 1 83 ? -5.207 -3.357 7.642 1.00 96.94 83 LEU A O 1
ATOM 646 N N . GLN A 1 84 ? -3.171 -3.254 8.601 1.00 94.31 84 GLN A N 1
ATOM 647 C CA . GLN A 1 84 ? -3.624 -3.590 9.956 1.00 94.31 84 GLN A CA 1
ATOM 648 C C . GLN A 1 84 ? -4.627 -2.566 10.495 1.00 94.31 84 GLN A C 1
ATOM 650 O O . GLN A 1 84 ? -5.725 -2.928 10.908 1.00 94.31 84 GLN A O 1
ATOM 655 N N . SER A 1 85 ? -4.271 -1.278 10.469 1.00 96.25 85 SER A N 1
ATOM 656 C CA . SER A 1 85 ? -5.139 -0.218 10.991 1.00 96.25 85 SER A CA 1
ATOM 657 C C . SER A 1 85 ? -6.442 -0.098 10.201 1.00 96.25 85 SER A C 1
ATOM 659 O O . SER A 1 85 ? -7.494 0.139 10.791 1.00 96.25 85 SER A O 1
ATOM 661 N N . PHE A 1 86 ? -6.386 -0.281 8.879 1.00 97.00 86 PHE A N 1
ATOM 662 C CA . PHE A 1 86 ? -7.561 -0.228 8.013 1.00 97.00 86 PHE A CA 1
ATOM 663 C C . PHE A 1 86 ? -8.549 -1.350 8.338 1.00 97.00 86 PHE A C 1
ATOM 665 O O . PHE A 1 86 ? -9.753 -1.109 8.374 1.00 97.00 86 PHE A O 1
ATOM 672 N N . GLN A 1 87 ? -8.046 -2.554 8.616 1.00 94.44 87 GLN A N 1
ATOM 673 C CA . GLN A 1 87 ? -8.874 -3.711 8.945 1.00 94.44 87 GLN A CA 1
ATOM 674 C C . GLN A 1 87 ? -9.689 -3.521 10.230 1.00 94.44 87 GLN A C 1
ATOM 676 O O . GLN A 1 87 ? -10.828 -3.974 10.301 1.00 94.44 87 GLN A O 1
ATOM 681 N N . ILE A 1 88 ? -9.118 -2.851 11.231 1.00 94.75 88 ILE A N 1
ATOM 682 C CA . ILE A 1 88 ? -9.789 -2.568 12.509 1.00 94.75 88 ILE A CA 1
ATOM 683 C C . ILE A 1 88 ? -10.464 -1.187 12.532 1.00 94.75 88 ILE A C 1
ATOM 685 O O . ILE A 1 88 ? -10.721 -0.648 13.605 1.00 94.75 88 ILE A O 1
ATOM 689 N N . GLU A 1 89 ? -10.709 -0.601 11.354 1.00 96.00 89 GLU A N 1
ATOM 690 C CA . GLU A 1 89 ? -11.408 0.679 11.154 1.00 96.00 89 GLU A CA 1
ATOM 691 C C . GLU A 1 89 ? -10.771 1.890 11.863 1.00 96.00 89 GLU A C 1
ATOM 693 O O . GLU A 1 89 ? -11.419 2.906 12.104 1.00 96.00 89 GLU A O 1
ATOM 698 N N . ARG A 1 90 ? -9.464 1.826 12.144 1.00 97.12 90 ARG A N 1
ATOM 699 C CA . ARG A 1 90 ? -8.665 2.973 12.601 1.00 97.12 90 ARG A CA 1
ATOM 700 C C . ARG A 1 90 ? -8.153 3.747 11.391 1.00 97.12 90 ARG A C 1
ATOM 702 O O . ARG A 1 90 ? -6.969 3.686 11.043 1.00 97.12 90 ARG A O 1
ATOM 709 N N . PHE A 1 91 ? -9.056 4.438 10.705 1.00 98.12 91 PHE A N 1
ATOM 710 C CA . PHE A 1 91 ? -8.791 5.098 9.427 1.00 98.12 91 PHE A CA 1
ATOM 711 C C . PHE A 1 91 ? -7.775 6.235 9.535 1.00 98.12 91 PHE A C 1
ATOM 713 O O . PHE A 1 91 ? -6.947 6.380 8.636 1.00 98.12 91 PHE A O 1
ATOM 720 N N . VAL A 1 92 ? -7.759 6.995 10.633 1.00 98.25 92 VAL A N 1
ATOM 721 C CA . VAL A 1 92 ? -6.742 8.037 10.862 1.00 98.25 92 VAL A CA 1
ATOM 722 C C . VAL A 1 92 ? -5.337 7.434 10.904 1.00 98.25 92 VAL A C 1
ATOM 724 O O . VAL A 1 92 ? -4.430 7.926 10.227 1.00 98.25 92 VAL A O 1
ATOM 727 N N . ASP A 1 93 ? -5.152 6.337 11.640 1.00 98.06 93 ASP A N 1
ATOM 728 C CA . ASP A 1 93 ? -3.860 5.652 11.727 1.00 98.06 93 ASP A CA 1
ATOM 729 C C . ASP A 1 93 ? -3.486 4.970 10.409 1.00 98.06 93 ASP A C 1
ATOM 731 O O . ASP A 1 93 ? -2.318 4.992 10.010 1.00 98.06 93 ASP A O 1
ATOM 735 N N . ALA A 1 94 ? -4.470 4.393 9.713 1.00 98.31 94 ALA A N 1
ATOM 736 C CA . ALA A 1 94 ? -4.279 3.804 8.394 1.00 98.31 94 ALA A CA 1
ATOM 737 C C . ALA A 1 94 ? -3.807 4.854 7.378 1.00 98.31 94 ALA A C 1
ATOM 739 O O . ALA A 1 94 ? -2.845 4.605 6.652 1.00 98.31 94 ALA A O 1
ATOM 740 N N . CYS A 1 95 ? -4.428 6.037 7.369 1.00 98.50 95 CYS A N 1
ATOM 741 C CA . CYS A 1 95 ? -4.064 7.149 6.494 1.00 98.50 95 CYS A CA 1
ATOM 742 C C . CYS A 1 95 ? -2.643 7.646 6.786 1.00 98.50 95 CYS A C 1
ATOM 744 O O . CYS A 1 95 ? -1.827 7.727 5.873 1.00 98.50 95 CYS A O 1
ATOM 746 N N . ILE A 1 96 ? -2.297 7.887 8.058 1.00 98.31 96 ILE A N 1
ATOM 747 C CA . ILE A 1 96 ? -0.946 8.329 8.456 1.00 98.31 96 ILE A CA 1
ATOM 748 C C . ILE A 1 96 ? 0.122 7.303 8.055 1.00 98.31 96 ILE A C 1
ATOM 750 O O . ILE A 1 96 ? 1.216 7.664 7.611 1.00 98.31 96 ILE A O 1
ATOM 754 N N . ALA A 1 97 ? -0.163 6.013 8.233 1.00 98.38 97 ALA A N 1
ATOM 755 C CA . ALA A 1 97 ? 0.747 4.957 7.820 1.00 98.38 97 ALA A CA 1
ATOM 756 C C . ALA A 1 97 ? 0.893 4.926 6.290 1.00 98.38 97 ALA A C 1
ATOM 758 O O . ALA A 1 97 ? 2.015 4.921 5.784 1.00 98.38 97 ALA A O 1
ATOM 759 N N . PHE A 1 98 ? -0.212 4.993 5.549 1.00 98.56 98 PHE A N 1
ATOM 760 C CA . PHE A 1 98 ? -0.178 4.971 4.090 1.00 98.56 98 PHE A CA 1
ATOM 761 C C . PHE A 1 98 ? 0.496 6.202 3.487 1.00 98.56 98 PHE A C 1
ATOM 763 O O . PHE A 1 98 ? 1.233 6.066 2.519 1.00 98.56 98 PHE A O 1
ATOM 770 N N . GLU A 1 99 ? 0.337 7.389 4.077 1.00 98.44 99 GLU A N 1
ATOM 771 C CA . GLU A 1 99 ? 1.058 8.596 3.660 1.00 98.44 99 GLU A CA 1
ATOM 772 C C . GLU A 1 99 ? 2.575 8.370 3.660 1.00 98.44 99 GLU A C 1
ATOM 774 O O . GLU A 1 99 ? 3.263 8.774 2.719 1.00 98.44 99 GLU A O 1
ATOM 779 N N . LYS A 1 100 ? 3.116 7.686 4.677 1.00 98.44 100 LYS A N 1
ATOM 780 C CA . LYS A 1 100 ? 4.546 7.340 4.724 1.00 98.44 100 LYS A CA 1
ATOM 781 C C . LYS A 1 100 ? 4.924 6.392 3.587 1.00 98.44 100 LYS A C 1
ATOM 783 O O . LYS A 1 100 ? 5.865 6.685 2.852 1.00 98.44 100 LYS A O 1
ATOM 788 N N . ALA A 1 101 ? 4.152 5.319 3.402 1.00 98.44 101 ALA A N 1
ATOM 789 C CA . ALA A 1 101 ? 4.373 4.352 2.327 1.00 98.44 101 ALA A CA 1
ATOM 790 C C . ALA A 1 101 ? 4.310 5.011 0.940 1.00 98.44 101 ALA A C 1
ATOM 792 O O . ALA A 1 101 ? 5.174 4.785 0.099 1.00 98.44 101 ALA A O 1
ATOM 793 N N . ALA A 1 102 ? 3.327 5.878 0.717 1.00 98.38 102 ALA A N 1
ATOM 794 C CA . ALA A 1 102 ? 3.103 6.572 -0.540 1.00 98.38 102 ALA A CA 1
ATOM 795 C C . ALA A 1 102 ? 4.201 7.595 -0.855 1.00 98.38 102 ALA A C 1
ATOM 797 O O . ALA A 1 102 ? 4.631 7.695 -2.004 1.00 98.38 102 ALA A O 1
ATOM 798 N N . ASN A 1 103 ? 4.697 8.339 0.142 1.00 97.94 103 ASN A N 1
ATOM 799 C CA . ASN A 1 103 ? 5.836 9.240 -0.063 1.00 97.94 103 ASN A CA 1
ATOM 800 C C . ASN A 1 103 ? 7.118 8.454 -0.389 1.00 97.94 103 ASN A C 1
ATOM 802 O O . ASN A 1 103 ? 7.855 8.863 -1.287 1.00 97.94 103 ASN A O 1
ATOM 806 N N . ALA A 1 104 ? 7.364 7.322 0.279 1.00 97.06 104 ALA A N 1
ATOM 807 C CA . ALA A 1 104 ? 8.480 6.437 -0.055 1.00 97.06 104 ALA A CA 1
ATOM 808 C C . ALA A 1 104 ? 8.327 5.837 -1.466 1.00 97.06 104 ALA A C 1
ATOM 810 O O . ALA A 1 104 ? 9.273 5.847 -2.251 1.00 97.06 104 ALA A O 1
ATOM 811 N N . PHE A 1 105 ? 7.117 5.408 -1.836 1.00 97.06 105 PHE A N 1
ATOM 812 C CA . PHE A 1 105 ? 6.819 4.891 -3.172 1.00 97.06 105 PHE A CA 1
ATOM 813 C C . PHE A 1 105 ? 7.039 5.957 -4.248 1.00 97.06 105 PHE A C 1
ATOM 815 O O . PHE A 1 105 ? 7.651 5.679 -5.273 1.00 97.06 105 PHE A O 1
ATOM 822 N N . LEU A 1 106 ? 6.610 7.200 -4.008 1.00 96.06 106 LEU A N 1
ATOM 823 C CA . LEU A 1 106 ? 6.858 8.326 -4.911 1.00 96.06 106 LEU A CA 1
ATOM 824 C C . LEU A 1 106 ? 8.351 8.646 -5.055 1.00 96.06 106 LEU A C 1
ATOM 826 O O . LEU A 1 106 ? 8.790 9.013 -6.146 1.00 96.06 106 LEU A O 1
ATOM 830 N N . LEU A 1 107 ? 9.133 8.515 -3.982 1.00 94.19 107 LEU A N 1
ATOM 831 C CA . LEU A 1 107 ? 10.580 8.706 -4.038 1.00 94.19 107 LEU A CA 1
ATOM 832 C C . LEU A 1 107 ? 11.248 7.662 -4.939 1.00 94.19 107 LEU A C 1
ATOM 834 O O . LEU A 1 107 ? 12.064 8.037 -5.779 1.00 94.19 107 LEU A O 1
ATOM 838 N N . GLU A 1 108 ? 10.884 6.387 -4.800 1.00 92.69 108 GLU A N 1
ATOM 839 C CA . GLU A 1 108 ? 11.383 5.318 -5.675 1.00 92.69 108 GLU A CA 1
ATOM 840 C C . GLU A 1 108 ? 10.881 5.475 -7.111 1.00 92.69 108 GLU A C 1
ATOM 842 O O . GLU A 1 108 ? 11.660 5.391 -8.056 1.00 92.69 108 GLU A O 1
ATOM 847 N N . PHE A 1 109 ? 9.609 5.823 -7.286 1.00 92.50 109 PHE A N 1
ATOM 848 C CA . PHE A 1 109 ? 9.012 6.050 -8.596 1.00 92.50 109 PHE A CA 1
ATOM 849 C C . PHE A 1 109 ? 9.727 7.128 -9.410 1.00 92.50 109 PHE A C 1
ATOM 851 O O . PHE A 1 109 ? 9.882 6.979 -10.615 1.00 92.50 109 PHE A O 1
ATOM 858 N N . ARG A 1 110 ? 10.224 8.190 -8.766 1.00 90.62 110 ARG A N 1
ATOM 859 C CA . ARG A 1 110 ? 11.032 9.225 -9.435 1.00 90.62 110 ARG A CA 1
ATOM 860 C C . ARG A 1 110 ? 12.383 8.716 -9.934 1.00 90.62 110 ARG A C 1
ATOM 862 O O . ARG A 1 110 ? 12.950 9.329 -10.831 1.00 90.62 110 ARG A O 1
ATOM 869 N N . LYS A 1 111 ? 12.911 7.645 -9.335 1.00 88.19 111 LYS A N 1
ATOM 870 C CA . LYS A 1 111 ? 14.158 6.997 -9.765 1.00 88.19 111 LYS A CA 1
ATOM 871 C C . LYS A 1 111 ? 13.920 6.031 -10.924 1.00 88.19 111 LYS A C 1
ATOM 873 O O . LYS A 1 111 ? 14.863 5.694 -11.631 1.00 88.19 111 LYS A O 1
ATOM 878 N N . TRP A 1 112 ? 12.688 5.561 -11.114 1.00 86.50 112 TRP A N 1
ATOM 879 C CA . TRP A 1 112 ? 12.342 4.688 -12.228 1.00 86.50 112 TRP A CA 1
ATOM 880 C C . TRP A 1 112 ? 12.214 5.512 -13.512 1.00 86.50 112 TRP A C 1
ATOM 882 O O . TRP A 1 112 ? 11.284 6.291 -13.691 1.00 86.50 112 TRP A O 1
ATOM 892 N N . GLU A 1 113 ? 13.176 5.340 -14.416 1.00 68.88 113 GLU A N 1
ATOM 893 C CA . GLU A 1 113 ? 13.255 6.102 -15.671 1.00 68.88 113 GLU A CA 1
ATOM 894 C C . GLU A 1 113 ? 12.133 5.733 -16.663 1.00 68.88 113 GLU A C 1
ATOM 896 O O . GLU A 1 113 ? 11.740 6.533 -17.517 1.00 68.88 113 GLU A O 1
ATOM 901 N N . THR A 1 114 ? 11.577 4.523 -16.544 1.00 74.44 114 THR A N 1
ATOM 902 C CA . THR A 1 114 ? 10.495 4.025 -17.397 1.00 74.44 114 THR A CA 1
ATOM 903 C C . THR A 1 114 ? 9.138 4.126 -16.692 1.00 74.44 114 THR A C 1
ATOM 905 O O . THR A 1 114 ? 9.007 3.957 -15.484 1.00 74.44 114 THR A O 1
ATOM 908 N N . GLY A 1 115 ? 8.077 4.385 -17.465 1.00 80.88 115 GLY A N 1
ATOM 909 C CA . GLY A 1 115 ? 6.709 4.561 -16.946 1.00 80.88 115 GLY A CA 1
ATOM 910 C C . GLY A 1 115 ? 6.004 3.252 -16.572 1.00 80.88 115 GLY A C 1
ATOM 911 O O . GLY A 1 115 ? 4.781 3.187 -16.631 1.00 80.88 115 GLY A O 1
ATOM 912 N N . TR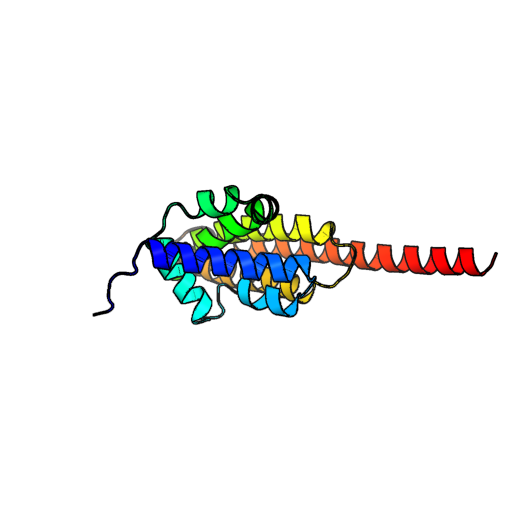P A 1 116 ? 6.748 2.196 -16.250 1.00 91.25 116 TRP A N 1
ATOM 913 C CA . TRP A 1 116 ? 6.202 0.858 -16.015 1.00 91.25 116 TRP A CA 1
ATOM 914 C C . TRP A 1 116 ? 5.272 0.811 -14.793 1.00 91.25 116 TRP A C 1
ATOM 916 O O . TRP A 1 116 ? 4.254 0.127 -14.793 1.00 91.25 116 TRP A O 1
ATOM 926 N N . ALA A 1 117 ? 5.580 1.607 -13.767 1.00 93.25 117 ALA A N 1
ATOM 927 C CA . ALA A 1 117 ? 4.835 1.654 -12.514 1.00 93.25 117 ALA A CA 1
ATOM 928 C C . ALA A 1 117 ? 3.664 2.653 -12.529 1.00 93.25 117 ALA A C 1
ATOM 930 O O . ALA A 1 117 ? 3.116 2.962 -11.472 1.00 93.25 117 ALA A O 1
ATOM 931 N N . MET A 1 118 ? 3.277 3.194 -13.691 1.00 92.31 118 MET A N 1
ATOM 932 C CA . MET A 1 118 ? 2.203 4.196 -13.788 1.00 92.31 118 MET A CA 1
ATOM 933 C C . MET A 1 118 ? 0.879 3.696 -13.198 1.00 92.31 118 MET A C 1
ATOM 935 O O . MET A 1 118 ? 0.218 4.426 -12.463 1.00 92.31 118 MET A O 1
ATOM 939 N N . GLU A 1 119 ? 0.512 2.440 -13.462 1.00 92.38 119 GLU A N 1
ATOM 940 C CA . GLU A 1 119 ? -0.711 1.837 -12.916 1.00 92.38 119 GLU A CA 1
ATOM 941 C C . GLU A 1 119 ? -0.659 1.672 -11.392 1.00 92.38 119 GLU A C 1
ATOM 943 O O . GLU A 1 119 ? -1.648 1.920 -10.691 1.00 92.38 119 GLU A O 1
ATOM 948 N N . ALA A 1 120 ? 0.507 1.298 -10.866 1.00 96.25 120 ALA A N 1
ATOM 949 C CA . ALA A 1 120 ? 0.746 1.200 -9.433 1.00 96.25 120 ALA A CA 1
ATOM 950 C C . ALA A 1 120 ? 0.700 2.588 -8.770 1.00 96.25 120 ALA A C 1
ATOM 952 O O . ALA A 1 120 ? 0.022 2.759 -7.761 1.00 96.25 120 ALA A O 1
ATOM 953 N N . MET A 1 121 ? 1.318 3.609 -9.376 1.00 96.62 121 MET A N 1
ATOM 954 C CA . MET A 1 121 ? 1.279 4.989 -8.876 1.00 96.62 121 MET A CA 1
ATOM 955 C C . MET A 1 121 ? -0.135 5.576 -8.887 1.00 96.62 121 MET A C 1
ATOM 957 O O . MET A 1 121 ? -0.546 6.220 -7.923 1.00 96.62 121 MET A O 1
ATOM 961 N N . HIS A 1 122 ? -0.910 5.316 -9.941 1.00 95.50 122 HIS A N 1
ATOM 962 C CA . HIS A 1 122 ? -2.325 5.683 -9.983 1.00 95.50 122 HIS A CA 1
ATOM 963 C C . HIS A 1 122 ? -3.104 5.039 -8.827 1.00 95.50 122 HIS A C 1
ATOM 965 O O . HIS A 1 122 ? -3.926 5.692 -8.190 1.00 95.50 122 HIS A O 1
ATOM 971 N N . THR A 1 123 ? -2.803 3.780 -8.504 1.00 98.06 123 THR A N 1
ATOM 972 C CA . THR A 1 123 ? -3.421 3.081 -7.369 1.00 98.06 123 THR A CA 1
ATOM 973 C C . THR A 1 123 ? -3.038 3.722 -6.035 1.00 98.06 123 THR A C 1
ATOM 975 O O . THR A 1 123 ? -3.920 3.991 -5.230 1.00 98.06 123 THR A O 1
ATOM 978 N N . VAL A 1 124 ? -1.765 4.073 -5.824 1.00 98.31 124 VAL A N 1
ATOM 979 C CA . VAL A 1 124 ? -1.322 4.804 -4.619 1.00 98.31 124 VAL A CA 1
ATOM 980 C C . VAL A 1 124 ? -2.050 6.142 -4.470 1.00 98.31 124 VAL A C 1
ATOM 982 O O . VAL A 1 124 ? -2.511 6.478 -3.381 1.00 98.31 124 VAL A O 1
ATOM 985 N N . ALA A 1 125 ? -2.191 6.896 -5.561 1.00 97.69 125 ALA A N 1
ATOM 986 C CA . ALA A 1 125 ? -2.917 8.163 -5.572 1.00 97.69 125 ALA A CA 1
ATOM 987 C C . ALA A 1 125 ? -4.403 7.994 -5.199 1.00 97.69 125 ALA A C 1
ATOM 989 O O . ALA A 1 125 ? -4.940 8.793 -4.429 1.00 97.69 125 ALA A O 1
ATOM 990 N N . LEU A 1 126 ? -5.057 6.946 -5.712 1.00 97.81 126 LEU A N 1
ATOM 991 C CA . LEU A 1 126 ? -6.442 6.622 -5.366 1.00 97.81 126 LEU A CA 1
ATOM 992 C C . LEU A 1 126 ? -6.593 6.215 -3.899 1.00 97.81 126 LEU A C 1
ATOM 994 O O . LEU A 1 126 ? -7.489 6.717 -3.223 1.00 97.81 126 LEU A O 1
ATOM 998 N N . GLU A 1 127 ? -5.721 5.340 -3.403 1.00 98.31 127 GLU A N 1
ATOM 999 C CA . GLU A 1 127 ? -5.777 4.851 -2.023 1.00 98.31 127 GLU A CA 1
ATOM 1000 C C . GLU A 1 127 ? -5.530 5.975 -1.014 1.00 98.31 127 GLU A C 1
ATOM 1002 O O . GLU A 1 127 ? -6.261 6.066 -0.032 1.00 98.31 127 GLU A O 1
ATOM 1007 N N . ILE A 1 128 ? -4.598 6.904 -1.282 1.00 98.06 128 ILE A N 1
ATOM 1008 C CA . ILE A 1 128 ? -4.407 8.088 -0.427 1.00 98.06 128 ILE A CA 1
ATOM 1009 C C . ILE A 1 128 ? -5.707 8.884 -0.290 1.00 98.06 128 ILE A C 1
ATOM 1011 O O . ILE A 1 128 ? -6.058 9.289 0.815 1.00 98.06 128 ILE A O 1
ATOM 1015 N N . ARG A 1 129 ? -6.438 9.091 -1.394 1.00 98.06 129 ARG A N 1
ATOM 1016 C CA . ARG A 1 129 ? -7.711 9.819 -1.362 1.00 98.06 129 ARG A CA 1
ATOM 1017 C C . ARG A 1 129 ? -8.746 9.060 -0.535 1.00 98.06 129 ARG A C 1
ATOM 1019 O O . ARG A 1 129 ? -9.335 9.645 0.363 1.00 98.06 129 ARG A O 1
ATOM 1026 N N . VAL A 1 130 ? -8.950 7.773 -0.818 1.00 98.25 130 VAL A N 1
ATOM 1027 C CA . VAL A 1 130 ? -9.967 6.955 -0.133 1.00 98.25 130 VAL A CA 1
ATOM 1028 C C . VAL A 1 130 ? -9.687 6.856 1.368 1.00 98.25 130 VAL A C 1
ATOM 1030 O O . VAL A 1 130 ? -10.605 6.966 2.181 1.00 98.25 130 VAL A O 1
ATOM 1033 N N . LEU A 1 131 ? -8.425 6.670 1.756 1.00 98.50 131 LEU A N 1
ATOM 1034 C CA . LEU A 1 131 ? -8.027 6.622 3.162 1.00 98.50 131 LEU A CA 1
ATOM 1035 C C . LEU A 1 131 ? -8.213 7.976 3.847 1.00 98.50 131 LEU A C 1
ATOM 1037 O O . LEU A 1 131 ? -8.720 8.015 4.964 1.00 98.50 131 LEU A O 1
ATOM 1041 N N . ALA A 1 132 ? -7.867 9.071 3.171 1.00 98.44 132 ALA A N 1
ATOM 1042 C CA . ALA A 1 132 ? -8.077 10.417 3.684 1.00 98.44 132 ALA A CA 1
ATOM 1043 C C . ALA A 1 132 ? -9.565 10.753 3.873 1.00 98.44 132 ALA A C 1
ATOM 1045 O O . ALA A 1 132 ? -9.926 11.302 4.909 1.00 98.44 132 ALA A O 1
ATOM 1046 N N . GLU A 1 133 ? -10.433 10.372 2.929 1.00 98.38 133 GLU A N 1
ATOM 1047 C CA . GLU A 1 133 ? -11.892 10.538 3.043 1.00 98.38 133 GLU A CA 1
ATOM 1048 C C . GLU A 1 133 ? -12.443 9.809 4.274 1.00 98.38 133 GLU A C 1
ATOM 1050 O O . GLU A 1 133 ? -13.213 10.374 5.051 1.00 98.38 133 GLU A O 1
ATOM 1055 N N . ARG A 1 134 ? -12.018 8.558 4.489 1.00 98.19 134 ARG A N 1
ATOM 1056 C CA . ARG A 1 134 ? -12.435 7.767 5.656 1.00 98.19 134 ARG A CA 1
ATOM 1057 C C . ARG A 1 134 ? -11.883 8.331 6.964 1.00 98.19 134 ARG A C 1
ATOM 1059 O O . ARG A 1 134 ? -12.610 8.384 7.951 1.00 98.19 134 ARG A O 1
ATOM 1066 N N . ALA A 1 135 ? -10.626 8.769 6.967 1.00 98.19 135 ALA A N 1
ATOM 1067 C CA . ALA A 1 135 ? -9.985 9.366 8.132 1.00 98.19 135 ALA A CA 1
ATOM 1068 C C . ALA A 1 135 ? -10.645 10.692 8.532 1.00 98.19 135 ALA A C 1
ATOM 1070 O O . ALA A 1 135 ? -10.911 10.904 9.710 1.00 98.19 135 ALA A O 1
ATOM 1071 N N . ASP A 1 136 ? -10.971 11.560 7.572 1.00 98.25 136 ASP A N 1
ATOM 1072 C CA . ASP A 1 136 ? -11.732 12.778 7.857 1.00 98.25 136 ASP A CA 1
ATOM 1073 C C . ASP A 1 136 ? -13.161 12.438 8.324 1.00 98.25 136 ASP A C 1
ATOM 1075 O O . ASP A 1 136 ? -13.672 13.082 9.236 1.00 98.25 136 ASP A O 1
ATOM 1079 N N . GLY A 1 137 ? -13.784 11.372 7.808 1.00 97.62 137 GLY A N 1
ATOM 1080 C CA . GLY A 1 137 ? -15.038 10.844 8.361 1.00 97.62 137 GLY A CA 1
ATOM 1081 C C . GLY A 1 137 ? -14.933 10.461 9.847 1.00 97.62 137 GLY A C 1
ATOM 1082 O O . GLY A 1 137 ? -15.764 10.873 10.656 1.00 97.62 137 GLY A O 1
ATOM 1083 N N . GLU A 1 138 ? -13.884 9.729 10.230 1.00 97.12 138 GLU A N 1
ATOM 1084 C CA . GLU A 1 138 ? -13.589 9.364 11.626 1.00 97.12 138 GLU A CA 1
ATOM 1085 C C . GLU A 1 138 ? -13.330 10.604 12.511 1.00 97.12 138 GLU A C 1
ATOM 1087 O O . GLU A 1 138 ? -13.832 10.703 13.638 1.00 97.12 138 GLU A O 1
ATOM 1092 N N . LEU A 1 139 ? -12.579 11.586 11.999 1.00 96.50 139 LEU A N 1
ATOM 1093 C CA . LEU A 1 139 ? -12.282 12.840 12.700 1.00 96.50 139 LEU A CA 1
ATOM 1094 C C . LEU A 1 139 ? -13.534 13.699 12.890 1.00 96.50 139 LEU A C 1
ATOM 1096 O O . LEU A 1 139 ? -13.709 14.266 13.970 1.00 96.50 139 LEU A O 1
ATOM 1100 N N . ALA A 1 140 ? -14.424 13.746 11.895 1.00 96.62 140 ALA A N 1
ATOM 1101 C CA . ALA A 1 140 ? -15.690 14.470 11.966 1.00 96.62 140 ALA A CA 1
ATOM 1102 C C . ALA A 1 140 ? -16.582 13.927 13.088 1.00 96.62 140 ALA A C 1
ATOM 1104 O O . ALA A 1 140 ? -17.092 14.702 13.897 1.00 96.62 140 ALA A O 1
ATOM 1105 N N . LEU A 1 141 ? -16.704 12.598 13.193 1.00 94.69 141 LEU A N 1
ATOM 1106 C CA . LEU A 1 141 ? -17.435 11.938 14.283 1.00 94.69 141 LEU A CA 1
ATOM 1107 C C . LEU A 1 141 ? -16.826 12.238 15.661 1.00 94.69 141 LEU A C 1
ATOM 1109 O O . LEU A 1 141 ? -17.536 12.273 16.663 1.00 94.69 141 LEU A O 1
ATOM 1113 N N . SER A 1 142 ? -15.520 12.494 15.701 1.00 93.00 142 SER A N 1
ATOM 1114 C CA . SER A 1 142 ? -14.774 12.839 16.913 1.00 93.00 142 SER A CA 1
ATOM 1115 C C . SER A 1 142 ? -14.712 14.349 17.199 1.00 93.00 142 SER A C 1
ATOM 1117 O O . SER A 1 142 ? -14.046 14.748 18.155 1.00 93.00 142 SER A O 1
ATOM 1119 N N . GLY A 1 143 ? -15.338 15.199 16.373 1.00 93.12 143 GLY A N 1
ATOM 1120 C CA . GLY A 1 143 ? -15.294 16.662 16.503 1.00 93.12 143 GLY A CA 1
ATOM 1121 C C . GLY A 1 143 ? -13.904 17.282 16.299 1.00 93.12 143 GLY A C 1
ATOM 1122 O O . GLY A 1 143 ? -13.625 18.355 16.833 1.00 93.12 143 GLY A O 1
ATOM 1123 N N . LYS A 1 144 ? -13.010 16.597 15.577 1.00 94.19 144 LYS A N 1
ATOM 1124 C CA . LYS A 1 144 ? -11.631 17.030 15.299 1.00 94.19 144 LYS A CA 1
ATOM 1125 C C . LYS A 1 144 ? -11.514 17.674 13.909 1.00 94.19 144 LYS A C 1
ATOM 1127 O O . LYS A 1 144 ? -12.413 17.561 13.081 1.00 94.19 144 LYS A O 1
ATOM 1132 N N . ASN A 1 145 ? -10.388 18.342 13.653 1.00 91.69 145 ASN A N 1
ATOM 1133 C CA . ASN A 1 145 ? -10.114 19.009 12.374 1.00 91.69 145 ASN A CA 1
ATOM 1134 C C . ASN A 1 145 ? -9.991 18.015 11.211 1.00 91.69 145 ASN A C 1
ATOM 1136 O O . ASN A 1 145 ? -9.328 16.989 11.346 1.00 91.69 145 ASN A O 1
ATOM 1140 N N . LEU A 1 146 ? -10.573 18.376 10.065 1.00 93.75 146 LEU A N 1
ATOM 1141 C CA . LEU A 1 146 ? -10.567 17.591 8.829 1.00 93.75 146 LEU A CA 1
ATOM 1142 C C . LEU A 1 146 ? -9.429 18.072 7.928 1.00 93.75 146 LEU A C 1
ATOM 1144 O O . LEU A 1 146 ? -9.552 19.075 7.226 1.00 93.75 1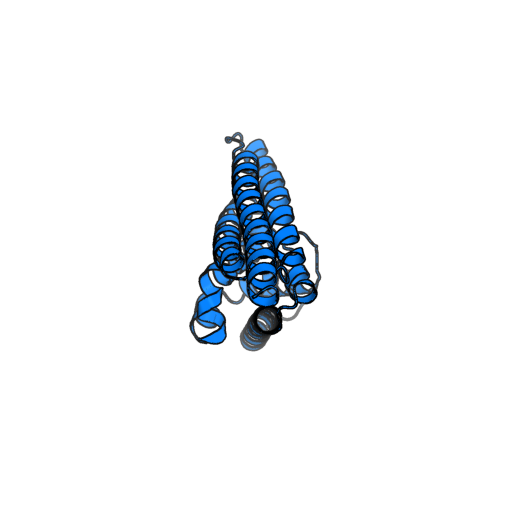46 LEU A O 1
ATOM 1148 N N . GLU A 1 147 ? -8.285 17.407 8.012 1.00 93.94 147 GLU A N 1
ATOM 1149 C CA . GLU A 1 147 ? -7.059 17.825 7.324 1.00 93.94 147 GLU A CA 1
ATOM 1150 C C . GLU A 1 147 ? -6.492 16.750 6.392 1.00 93.94 147 GLU A C 1
ATOM 1152 O O . GLU A 1 147 ? -5.593 17.043 5.598 1.00 93.94 147 GLU A O 1
ATOM 1157 N N . LYS A 1 148 ? -6.993 15.508 6.452 1.00 97.12 148 LYS A N 1
ATOM 1158 C CA . LYS A 1 148 ? -6.391 14.392 5.711 1.00 97.12 148 LYS A CA 1
ATOM 1159 C C . LYS A 1 148 ? -6.634 14.525 4.217 1.00 97.12 148 LYS A C 1
ATOM 1161 O O . LYS A 1 148 ? -5.704 14.325 3.438 1.00 97.12 148 LYS A O 1
ATOM 1166 N N . LEU A 1 149 ? -7.820 14.968 3.797 1.00 95.12 149 LEU A N 1
ATOM 1167 C CA . LEU A 1 149 ? -8.108 15.242 2.386 1.00 95.12 149 LEU A CA 1
ATOM 1168 C C . LEU A 1 149 ? -7.237 16.364 1.807 1.00 95.12 149 LEU A C 1
ATOM 1170 O O . LEU A 1 149 ? -6.789 16.275 0.662 1.00 95.12 149 LEU A O 1
ATOM 1174 N N . LEU A 1 150 ? -6.942 17.399 2.598 1.00 94.81 150 LEU A N 1
ATOM 1175 C CA . LEU A 1 150 ? -6.014 18.459 2.190 1.00 94.81 150 LEU A CA 1
ATOM 1176 C C . LEU A 1 150 ? -4.591 17.904 2.013 1.00 94.81 150 LEU A C 1
ATOM 1178 O O . LEU A 1 150 ? -3.922 18.208 1.020 1.00 94.81 150 LEU A O 1
ATOM 1182 N N . GLY A 1 151 ? -4.151 17.038 2.931 1.00 95.00 151 GLY A N 1
ATOM 1183 C CA . GLY A 1 151 ? -2.889 16.303 2.823 1.00 95.00 151 GLY A CA 1
ATOM 1184 C C . GLY A 1 151 ? -2.812 15.432 1.565 1.00 95.00 151 GLY A C 1
ATOM 1185 O O . GLY A 1 151 ? -1.823 15.494 0.828 1.00 95.00 151 GLY A O 1
ATOM 1186 N N . ALA A 1 152 ? -3.883 14.696 1.258 1.00 97.12 152 ALA A N 1
ATOM 1187 C CA . ALA A 1 152 ? -4.011 13.904 0.037 1.00 97.12 152 ALA A CA 1
ATOM 1188 C C . ALA A 1 152 ? -3.887 14.768 -1.229 1.00 97.12 152 ALA A C 1
ATOM 1190 O O . ALA A 1 152 ? -3.142 14.420 -2.147 1.00 97.12 152 ALA A O 1
ATOM 1191 N N . GLY A 1 153 ? -4.537 15.936 -1.260 1.00 96.19 153 GLY A N 1
ATOM 1192 C CA . GLY A 1 153 ? -4.397 16.905 -2.351 1.00 96.19 153 GLY A CA 1
ATOM 1193 C C . GLY A 1 153 ? -2.949 17.372 -2.550 1.00 96.19 153 GLY A C 1
ATOM 1194 O O . GLY A 1 153 ? -2.447 17.386 -3.675 1.00 96.19 153 GLY A O 1
ATOM 1195 N N . SER A 1 154 ? -2.239 17.676 -1.459 1.00 96.81 154 SER A N 1
ATOM 1196 C CA . SER A 1 154 ? -0.813 18.034 -1.498 1.00 96.81 154 SER A CA 1
ATOM 1197 C C . SER A 1 154 ? 0.059 16.899 -2.046 1.00 96.81 154 SER A C 1
ATOM 1199 O O . SER A 1 154 ? 0.950 17.130 -2.867 1.00 96.81 154 SER A O 1
ATOM 1201 N N . PHE A 1 155 ? -0.219 15.651 -1.656 1.00 97.12 155 PHE A N 1
ATOM 1202 C CA . PHE A 1 155 ? 0.464 14.489 -2.222 1.00 97.12 155 PHE A CA 1
ATOM 1203 C C . PHE A 1 155 ? 0.232 14.367 -3.734 1.00 97.12 155 PHE A C 1
ATOM 1205 O O . PHE A 1 155 ? 1.198 14.202 -4.481 1.00 97.12 155 PHE A O 1
ATOM 1212 N N . LEU A 1 156 ? -1.009 14.524 -4.208 1.00 96.38 156 LEU A N 1
ATOM 1213 C CA . LEU A 1 156 ? -1.324 14.475 -5.640 1.00 96.38 156 LEU A CA 1
ATOM 1214 C C . LEU A 1 156 ? -0.541 15.521 -6.440 1.00 96.38 156 LEU A C 1
ATOM 1216 O O . LEU A 1 156 ? -0.018 15.202 -7.506 1.00 96.38 156 LEU A O 1
ATOM 1220 N N . MET A 1 157 ? -0.370 16.737 -5.912 1.00 96.25 157 MET A N 1
ATOM 1221 C CA . MET A 1 157 ? 0.466 17.756 -6.562 1.00 96.25 157 MET A CA 1
ATOM 1222 C C . MET A 1 157 ? 1.922 17.291 -6.730 1.00 96.25 157 MET A C 1
ATOM 1224 O O . MET A 1 157 ? 2.532 17.513 -7.778 1.00 96.25 157 MET A O 1
ATOM 1228 N N . LYS A 1 158 ? 2.481 16.575 -5.743 1.00 95.62 158 LYS A N 1
ATOM 1229 C CA . LYS A 1 158 ? 3.832 15.990 -5.843 1.00 95.62 158 LYS A CA 1
ATOM 1230 C C . LYS A 1 158 ? 3.914 14.874 -6.888 1.00 95.62 158 LYS A C 1
ATOM 1232 O O . LYS A 1 158 ? 4.970 14.729 -7.513 1.00 95.62 158 LYS A O 1
ATOM 1237 N N . VAL A 1 159 ? 2.845 14.090 -7.056 1.00 94.06 159 VAL A N 1
ATOM 1238 C CA . VAL A 1 159 ? 2.742 13.051 -8.094 1.00 94.06 159 VAL A CA 1
ATOM 1239 C C . VAL A 1 159 ? 2.700 13.698 -9.475 1.00 94.06 159 VAL A C 1
ATOM 1241 O O . VAL A 1 159 ? 3.517 13.346 -10.320 1.00 94.06 159 VAL A O 1
ATOM 1244 N N . PHE A 1 160 ? 1.838 14.697 -9.692 1.00 90.44 160 PHE A N 1
ATOM 1245 C CA . PHE A 1 160 ? 1.784 15.435 -10.959 1.00 90.44 160 PHE A CA 1
ATOM 1246 C C . PHE A 1 160 ? 3.139 16.044 -11.333 1.00 90.44 160 PHE A C 1
ATOM 1248 O O . PHE A 1 160 ? 3.578 15.899 -12.473 1.00 90.44 160 PHE A O 1
ATOM 1255 N N . GLY A 1 161 ? 3.839 16.650 -10.369 1.00 90.31 161 GLY A N 1
ATOM 1256 C CA . GLY A 1 161 ? 5.195 17.157 -10.587 1.00 90.31 161 GLY A CA 1
ATOM 1257 C C . GLY A 1 161 ? 6.175 16.068 -11.042 1.00 90.31 161 GLY A C 1
ATOM 1258 O O . GLY A 1 161 ? 6.921 16.275 -11.994 1.00 90.31 161 GLY A O 1
ATOM 1259 N N . ALA A 1 162 ? 6.134 14.884 -10.420 1.00 88.69 162 ALA A N 1
ATOM 1260 C CA . ALA A 1 162 ? 6.979 13.755 -10.816 1.00 88.69 162 ALA A CA 1
ATOM 1261 C C . ALA A 1 162 ? 6.663 13.252 -12.237 1.00 88.69 162 ALA A C 1
ATOM 1263 O O . ALA A 1 162 ? 7.578 12.971 -13.010 1.00 88.69 162 ALA A O 1
ATOM 1264 N N . LEU A 1 163 ? 5.380 13.179 -12.600 1.00 85.62 163 LEU A N 1
ATOM 1265 C CA . LEU A 1 163 ? 4.946 12.767 -13.937 1.00 85.62 163 LEU A CA 1
ATOM 1266 C C . LEU A 1 163 ? 5.406 13.744 -15.023 1.00 85.62 163 LEU A C 1
ATOM 1268 O O . LEU A 1 163 ? 5.871 13.313 -16.079 1.00 85.62 163 LEU A O 1
ATOM 1272 N N . ALA A 1 164 ? 5.332 15.050 -14.752 1.00 81.62 164 ALA A N 1
ATOM 1273 C CA . ALA A 1 164 ? 5.829 16.075 -15.663 1.00 81.62 164 ALA A CA 1
ATOM 1274 C C . ALA A 1 164 ? 7.343 15.935 -15.900 1.00 81.62 164 ALA A C 1
ATOM 1276 O O . ALA A 1 164 ? 7.795 16.015 -17.042 1.00 81.62 164 ALA A O 1
ATOM 1277 N N . SER A 1 165 ? 8.125 15.649 -14.851 1.00 75.00 165 SER A N 1
ATOM 1278 C CA . SER A 1 165 ? 9.567 15.403 -14.981 1.00 75.00 165 SER A CA 1
ATOM 1279 C C . SER A 1 165 ? 9.877 14.174 -15.838 1.00 75.00 165 SER A C 1
ATOM 1281 O O . SER A 1 165 ? 10.726 14.253 -16.722 1.00 75.00 165 SER A O 1
ATOM 1283 N N . ILE A 1 166 ? 9.164 13.060 -15.639 1.00 73.25 166 ILE A N 1
ATOM 1284 C CA . ILE A 1 166 ? 9.357 11.834 -16.435 1.00 73.25 166 ILE A CA 1
ATOM 1285 C C . ILE A 1 166 ? 9.029 12.080 -17.915 1.00 73.25 166 ILE A C 1
ATOM 1287 O O . ILE A 1 166 ? 9.732 11.591 -18.798 1.00 73.25 166 ILE A O 1
ATOM 1291 N N . HIS A 1 167 ? 7.977 12.850 -18.207 1.00 68.25 167 HIS A N 1
ATOM 1292 C CA . HIS A 1 167 ? 7.611 13.188 -19.582 1.00 68.25 167 HIS A CA 1
ATOM 1293 C C . HIS A 1 167 ? 8.671 14.068 -20.266 1.00 68.25 167 HIS A C 1
ATOM 1295 O O . HIS A 1 167 ? 9.084 13.769 -21.385 1.00 68.25 167 HIS A O 1
ATOM 1301 N N . LEU A 1 168 ? 9.168 15.102 -19.578 1.00 61.41 168 LEU A N 1
ATOM 1302 C CA . LEU A 1 168 ? 10.195 16.001 -20.113 1.00 61.41 168 LEU A CA 1
ATOM 1303 C C . LEU A 1 168 ? 11.524 15.281 -20.379 1.00 61.41 168 LEU A C 1
ATOM 1305 O O . LEU A 1 168 ? 12.144 15.517 -21.413 1.00 61.41 168 LEU A O 1
ATOM 1309 N N . VAL A 1 169 ? 11.944 14.366 -19.499 1.00 61.19 169 VAL A N 1
ATOM 1310 C CA . VAL A 1 169 ? 13.165 13.564 -19.707 1.00 61.19 169 VAL A CA 1
ATOM 1311 C C . VAL A 1 169 ? 13.069 12.725 -20.984 1.00 61.19 169 VAL A C 1
ATOM 1313 O O . VAL A 1 169 ? 14.034 12.663 -21.746 1.00 61.19 169 VAL A O 1
ATOM 1316 N N . LYS A 1 170 ? 11.902 12.133 -21.268 1.00 63.88 170 LYS A N 1
ATOM 1317 C CA . LYS A 1 170 ? 11.690 11.360 -22.501 1.00 63.88 170 LYS A CA 1
ATOM 1318 C C . LYS A 1 170 ? 11.794 12.222 -23.756 1.00 63.88 170 LYS A C 1
ATOM 1320 O O . LYS A 1 170 ? 12.408 11.789 -24.729 1.00 63.88 170 LYS A O 1
ATOM 1325 N N . GLU A 1 171 ? 11.237 13.431 -23.736 1.00 64.81 171 GLU A N 1
ATOM 1326 C CA . GLU A 1 171 ? 11.346 14.357 -24.870 1.00 64.81 171 GLU A CA 1
ATOM 1327 C C . GLU A 1 171 ? 12.796 14.825 -25.083 1.00 64.81 171 GLU A C 1
ATOM 1329 O O . GLU A 1 171 ? 13.283 14.807 -26.212 1.00 64.81 171 GLU A O 1
ATOM 1334 N N . PHE A 1 172 ? 13.544 15.116 -24.011 1.00 62.44 172 PHE A N 1
ATOM 1335 C CA . PHE A 1 172 ? 14.971 15.449 -24.112 1.00 62.44 172 PHE A CA 1
ATOM 1336 C C . PHE A 1 172 ? 15.825 14.292 -24.654 1.00 62.44 172 PHE A C 1
ATOM 1338 O O . PHE A 1 172 ? 16.673 14.508 -25.519 1.00 62.44 172 PHE A O 1
ATOM 1345 N N . GLN A 1 173 ? 15.606 13.056 -24.191 1.00 62.19 173 GLN A N 1
ATOM 1346 C CA . GLN A 1 173 ? 16.330 11.883 -24.700 1.00 62.19 173 GLN A CA 1
ATOM 1347 C C . GLN A 1 173 ? 16.026 11.615 -26.178 1.00 62.19 173 GLN A C 1
ATOM 1349 O O . GLN A 1 173 ? 16.929 11.263 -26.941 1.00 62.19 173 GLN A O 1
ATOM 1354 N N . LYS A 1 174 ? 14.767 11.793 -26.588 1.00 69.31 174 LYS A N 1
ATOM 1355 C CA . LYS A 1 174 ? 14.325 11.638 -27.977 1.00 69.31 174 LYS A CA 1
ATOM 1356 C C . LYS A 1 174 ? 14.960 12.684 -28.891 1.00 69.31 174 LYS A C 1
ATOM 1358 O O . LYS A 1 174 ? 15.412 12.336 -29.981 1.00 69.31 174 LYS A O 1
ATOM 1363 N N . GLU A 1 175 ? 15.044 13.932 -28.436 1.00 69.69 175 GLU A N 1
ATOM 1364 C CA . GLU A 1 175 ? 15.678 15.009 -29.198 1.00 69.69 175 GLU A CA 1
ATOM 1365 C C . GLU A 1 175 ? 17.199 14.822 -29.290 1.00 69.69 175 GLU A C 1
ATOM 1367 O O . GLU A 1 175 ? 17.769 14.930 -30.372 1.00 69.69 175 GLU A O 1
ATOM 1372 N N . HIS A 1 176 ? 17.857 14.407 -28.202 1.00 71.94 176 HIS A N 1
ATOM 1373 C CA . HIS A 1 176 ? 19.283 14.067 -28.222 1.00 71.94 176 HIS A CA 1
ATOM 1374 C C . HIS A 1 176 ? 19.603 12.943 -29.223 1.00 71.94 176 HIS A C 1
ATOM 1376 O O . HIS A 1 176 ? 20.556 13.052 -29.992 1.00 71.94 176 HIS A O 1
ATOM 1382 N N . HIS A 1 177 ? 18.794 11.877 -29.269 1.00 71.25 177 HIS A N 1
ATOM 1383 C CA . HIS A 1 177 ? 18.973 10.803 -30.257 1.00 71.25 177 HIS A CA 1
ATOM 1384 C C . HIS A 1 177 ? 18.753 11.284 -31.696 1.00 71.25 177 HIS A C 1
ATOM 1386 O O . HIS A 1 177 ? 19.471 10.851 -32.592 1.00 71.25 177 HIS A O 1
ATOM 1392 N N . ARG A 1 178 ? 17.799 12.194 -31.931 1.00 71.50 178 ARG A N 1
ATOM 1393 C CA . ARG A 1 178 ? 17.597 12.820 -33.247 1.00 71.50 178 ARG A CA 1
ATOM 1394 C C . ARG A 1 178 ? 18.804 13.632 -33.698 1.00 71.50 178 ARG A C 1
ATOM 1396 O O . ARG A 1 178 ? 19.219 13.494 -34.846 1.00 71.50 178 ARG A O 1
ATOM 1403 N N . ILE A 1 179 ? 19.364 14.443 -32.802 1.00 71.75 179 ILE A N 1
ATOM 1404 C CA . ILE A 1 179 ? 20.555 15.253 -33.080 1.00 71.75 179 ILE A CA 1
ATOM 1405 C C . ILE A 1 179 ? 21.745 14.338 -33.398 1.00 71.75 179 ILE A C 1
ATOM 1407 O O . ILE A 1 179 ? 22.399 14.524 -34.418 1.00 71.75 179 ILE A O 1
ATOM 1411 N N . MET A 1 180 ? 21.973 13.299 -32.590 1.00 65.44 180 MET A N 1
ATOM 1412 C CA . MET A 1 180 ? 23.080 12.353 -32.788 1.00 65.44 180 MET A CA 1
ATOM 1413 C C . MET A 1 180 ? 22.931 11.466 -34.030 1.00 65.44 180 MET A C 1
ATOM 1415 O O . MET A 1 180 ? 23.936 11.032 -34.572 1.00 65.44 180 MET A O 1
ATOM 1419 N N . ALA A 1 181 ? 21.707 11.186 -34.486 1.00 68.38 181 ALA A N 1
ATOM 1420 C CA . ALA A 1 181 ? 21.457 10.441 -35.724 1.00 68.38 181 ALA A CA 1
ATOM 1421 C C . ALA A 1 181 ? 21.527 11.315 -36.993 1.00 68.38 181 ALA A C 1
ATOM 1423 O O . ALA A 1 181 ? 21.463 10.784 -38.100 1.00 68.38 181 ALA A O 1
ATOM 1424 N N . SER A 1 182 ? 21.603 12.641 -36.834 1.00 66.25 182 SER A N 1
ATOM 1425 C CA . SER A 1 182 ? 21.690 13.613 -37.934 1.00 66.25 182 SER A CA 1
ATOM 1426 C C . SER A 1 182 ? 23.115 14.141 -38.165 1.00 66.25 182 SER A C 1
ATOM 1428 O O . SER A 1 182 ? 23.320 14.909 -39.106 1.00 66.25 182 SER A O 1
ATOM 1430 N N . CYS A 1 183 ? 24.071 13.740 -37.321 1.00 54.88 183 CYS A N 1
ATOM 1431 C CA . CYS A 1 183 ? 25.513 13.970 -37.458 1.00 54.88 183 CYS A CA 1
ATOM 1432 C C . CYS A 1 183 ? 26.200 12.697 -37.960 1.00 54.88 183 CYS A C 1
ATOM 1434 O O . CYS A 1 183 ? 27.169 12.837 -38.738 1.00 54.88 183 CYS A O 1
#

Organism: Cocos nucifera (NCBI:txid13894)

Radius of gyration: 18.58 Å; chains: 1; bounding box: 43×42×55 Å